Protein AF-A0A7V2P4M4-F1 (afdb_monomer)

Secondary structure (DSSP, 8-state):
-----HHHHHHHTTT-HHHHHHHHHHHHHHHHHHHHHHHHHHHTTS-SSS-HHHHHHHHHHHHHHHHHHHHHHHHHHHTT---

Solvent-accessible surface area (backbone atoms only — not comparable to full-atom values): 4362 Å² total; per-residue (Å²): 130,84,81,74,55,72,68,57,50,47,68,76,38,71,70,26,22,69,44,28,50,52,49,23,54,53,28,48,54,52,20,53,51,26,42,53,51,16,54,51,21,55,76,63,78,40,67,81,84,51,53,34,68,57,29,44,50,52,18,53,53,28,48,53,51,23,53,50,28,45,54,53,18,51,53,24,50,74,68,66,40,74,122

Foldseek 3Di:
DPQDPPVVLCVLQVPFLVVLVVLLVVLVVLLVVLLVLLVVCVVVVHQPPHHSVVSNVSSVVSVVSSVVSNVSSVVRVVSVVDD

Sequence (83 aa):
MAEIPKDLKRMLFMGGARYYARMMMVMGLLTWTCLIVGIVSDATNRTLGLEPTSWFILAGISVLGAIWSWITSYFAAKEGYEK

Structure (mmCIF, N/CA/C/O backbone):
data_AF-A0A7V2P4M4-F1
#
_entry.id   AF-A0A7V2P4M4-F1
#
loop_
_atom_site.group_PDB
_atom_site.id
_atom_site.type_symbol
_atom_site.label_atom_id
_atom_site.label_alt_id
_atom_site.label_comp_id
_atom_site.label_asym_id
_atom_site.label_entity_id
_atom_site.label_seq_id
_atom_site.pdbx_PDB_ins_code
_atom_site.Cartn_x
_atom_site.Cartn_y
_atom_site.Cartn_z
_atom_site.occupancy
_atom_site.B_iso_or_equiv
_atom_site.auth_seq_id
_atom_site.auth_comp_id
_atom_site.auth_asym_id
_atom_site.auth_atom_id
_atom_site.pdbx_PDB_model_num
ATOM 1 N N . MET A 1 1 ? -5.960 10.789 25.803 1.00 47.28 1 MET A N 1
ATOM 2 C CA . MET A 1 1 ? -6.269 11.109 24.392 1.00 47.28 1 MET A CA 1
ATOM 3 C C . MET A 1 1 ? -7.763 11.328 24.335 1.00 47.28 1 MET A C 1
ATOM 5 O O . MET A 1 1 ? -8.475 10.446 24.793 1.00 47.28 1 MET A O 1
ATOM 9 N N . ALA A 1 2 ? -8.215 12.515 23.929 1.00 57.00 2 ALA A N 1
ATOM 10 C CA . ALA A 1 2 ? -9.643 12.816 23.853 1.00 57.00 2 ALA A CA 1
ATOM 11 C C . ALA A 1 2 ? -10.326 11.784 22.943 1.00 57.00 2 ALA A C 1
ATOM 13 O O . ALA A 1 2 ? -9.839 11.536 21.840 1.00 57.00 2 ALA A O 1
ATOM 14 N N . GLU A 1 3 ? -11.389 11.138 23.423 1.00 59.12 3 GLU A N 1
ATOM 15 C CA . GLU A 1 3 ? -12.165 10.204 22.609 1.00 59.12 3 GLU A CA 1
ATOM 16 C C . GLU A 1 3 ? -12.720 10.956 21.397 1.00 59.12 3 GLU A C 1
ATOM 18 O O . GLU A 1 3 ? -13.517 11.884 21.539 1.00 59.12 3 GLU A O 1
ATOM 23 N N . ILE A 1 4 ? -12.268 10.588 20.196 1.00 65.56 4 ILE A N 1
ATOM 24 C CA . ILE A 1 4 ? -12.760 11.201 18.964 1.00 65.56 4 ILE A CA 1
ATOM 25 C C . ILE A 1 4 ? -14.264 10.893 18.843 1.00 65.56 4 ILE A C 1
ATOM 27 O O . ILE A 1 4 ? -14.653 9.723 18.956 1.00 65.56 4 ILE A O 1
ATOM 31 N N . PRO A 1 5 ? -15.127 11.905 18.622 1.00 72.44 5 PRO A N 1
ATOM 32 C CA . PRO A 1 5 ? -16.567 11.698 18.525 1.00 72.44 5 PRO A CA 1
ATOM 33 C C . PRO A 1 5 ? -16.910 10.694 17.415 1.00 72.44 5 PRO A C 1
ATOM 35 O O . PRO A 1 5 ? -16.286 10.670 16.352 1.00 72.44 5 PRO A O 1
ATOM 38 N N . LYS A 1 6 ? -17.910 9.838 17.670 1.00 66.62 6 LYS A N 1
ATOM 39 C CA . LYS A 1 6 ? -18.244 8.663 16.836 1.00 66.62 6 LYS A CA 1
ATOM 40 C C . LYS A 1 6 ? -18.530 9.008 15.368 1.00 66.62 6 LYS A C 1
ATOM 42 O O . LYS A 1 6 ? -18.216 8.197 14.495 1.00 66.62 6 LYS A O 1
ATOM 47 N N . ASP A 1 7 ? -19.073 10.194 15.099 1.00 66.50 7 ASP A N 1
ATOM 48 C CA . ASP A 1 7 ? -19.336 10.691 13.743 1.00 66.50 7 ASP A CA 1
ATOM 49 C C . ASP A 1 7 ? -18.052 11.085 13.004 1.00 66.50 7 ASP A C 1
ATOM 51 O O .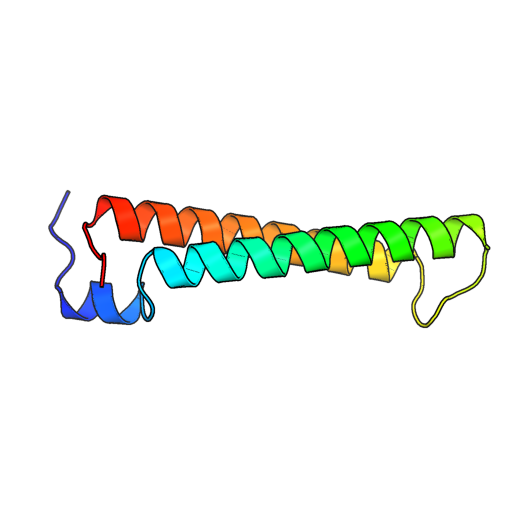 ASP A 1 7 ? -17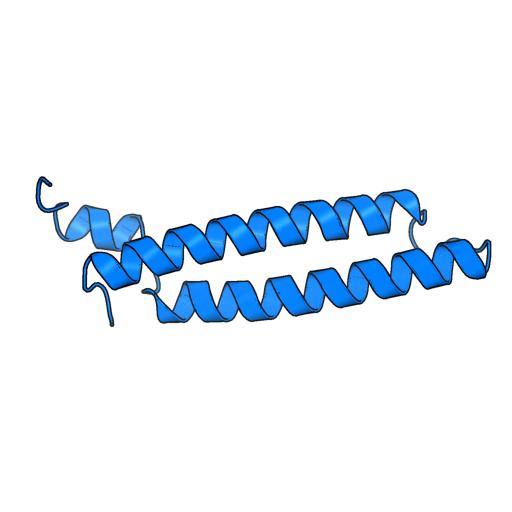.897 10.759 11.825 1.00 66.50 7 ASP A O 1
ATOM 55 N N . LEU A 1 8 ? -17.078 11.680 13.707 1.00 67.56 8 LEU A N 1
ATOM 56 C CA . LEU A 1 8 ? -15.762 11.970 13.134 1.00 67.56 8 LEU A CA 1
ATOM 57 C C . LEU A 1 8 ? -15.003 10.683 12.822 1.00 67.56 8 LEU A C 1
ATOM 59 O O . LEU A 1 8 ? -14.405 10.585 11.755 1.00 67.56 8 LEU A O 1
ATOM 63 N N . LYS A 1 9 ? -15.079 9.669 13.697 1.00 63.81 9 LYS A N 1
ATOM 64 C CA . LYS A 1 9 ? -14.492 8.348 13.417 1.00 63.81 9 LYS A CA 1
ATOM 65 C C . LYS A 1 9 ? -15.093 7.716 12.160 1.00 63.81 9 LYS A C 1
ATOM 67 O O . LYS A 1 9 ? -14.378 7.095 11.381 1.00 63.81 9 LYS A O 1
ATOM 72 N N . ARG A 1 10 ? -16.394 7.908 11.917 1.00 62.91 10 ARG A N 1
ATOM 73 C CA . ARG A 1 10 ? -17.073 7.395 10.718 1.00 62.91 10 ARG A CA 1
ATOM 74 C C . ARG A 1 10 ? -16.670 8.141 9.444 1.00 62.91 10 ARG A C 1
ATOM 76 O O . ARG A 1 10 ? -16.596 7.511 8.395 1.00 62.91 10 ARG A O 1
ATOM 83 N N . MET A 1 11 ? -16.407 9.447 9.527 1.00 64.94 11 MET A N 1
ATOM 84 C CA .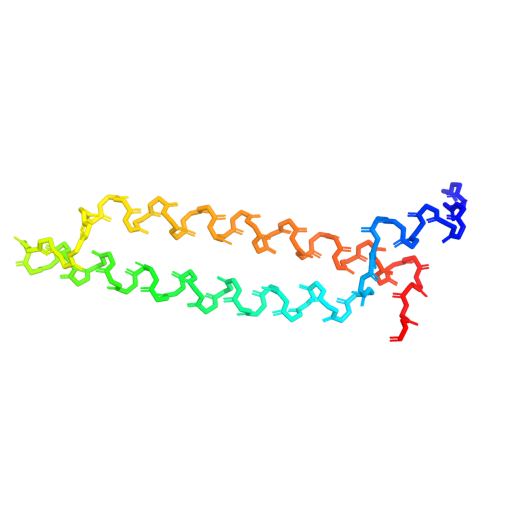 MET A 1 11 ? -15.865 10.228 8.407 1.00 64.94 11 MET A CA 1
ATOM 85 C C . MET A 1 11 ? -14.397 9.899 8.125 1.00 64.94 11 MET A C 1
ATOM 87 O O . MET A 1 11 ? -14.037 9.709 6.968 1.00 64.94 11 MET A O 1
ATOM 91 N N . LEU A 1 12 ? -13.558 9.806 9.162 1.00 66.94 12 LEU A N 1
ATOM 92 C CA . LEU A 1 12 ? -12.128 9.522 9.010 1.00 66.94 12 LEU A CA 1
ATOM 93 C C . LEU A 1 12 ? -11.849 8.082 8.583 1.00 66.94 12 LEU A C 1
ATOM 95 O O . LEU A 1 12 ? -10.937 7.849 7.795 1.00 66.94 12 LEU A O 1
ATOM 99 N N . PHE A 1 13 ? -12.625 7.125 9.091 1.00 66.50 13 PHE A N 1
ATOM 100 C CA . PHE A 1 13 ? -12.386 5.698 8.892 1.00 66.50 13 PHE A CA 1
ATOM 101 C C . PHE A 1 13 ? -13.518 5.020 8.116 1.00 66.50 13 PHE A C 1
ATOM 103 O O . PHE A 1 13 ? -13.803 3.861 8.386 1.00 66.50 13 PHE A O 1
ATOM 110 N N . MET A 1 14 ? -14.161 5.721 7.171 1.00 62.59 14 MET A N 1
ATOM 111 C CA . MET A 1 14 ? -15.329 5.328 6.346 1.00 62.59 14 MET A CA 1
ATOM 112 C C . MET A 1 14 ? -15.642 3.819 6.205 1.00 62.59 14 MET A C 1
ATOM 114 O O . MET A 1 14 ? -16.804 3.431 6.352 1.00 62.59 14 MET A O 1
ATOM 118 N N . GLY A 1 15 ? -14.649 2.966 5.917 1.00 63.53 15 GLY A N 1
ATOM 119 C CA . GLY A 1 15 ? -14.808 1.513 5.728 1.00 63.53 15 GLY A CA 1
ATOM 120 C C . GLY A 1 15 ? -14.295 0.600 6.860 1.00 63.53 15 GLY A C 1
ATOM 121 O O . GLY A 1 15 ? -14.371 -0.620 6.731 1.00 63.53 15 GLY A O 1
ATOM 122 N N . GLY A 1 16 ? -13.766 1.155 7.952 1.00 67.75 16 GLY A N 1
ATOM 123 C CA . GLY A 1 16 ? -13.122 0.434 9.056 1.00 67.75 16 GLY A CA 1
ATOM 124 C C . GLY A 1 16 ? -11.702 -0.048 8.732 1.00 67.75 16 GLY A C 1
ATOM 125 O O . GLY A 1 16 ? -11.252 -0.002 7.584 1.00 67.75 16 GLY A O 1
ATOM 126 N N . ALA A 1 17 ? -10.986 -0.546 9.745 1.00 69.06 17 ALA A N 1
ATOM 127 C CA . ALA A 1 17 ? -9.588 -0.984 9.612 1.00 69.06 17 ALA A CA 1
ATOM 128 C C . ALA A 1 17 ? -9.379 -2.029 8.493 1.00 69.06 17 ALA A C 1
ATOM 130 O O . ALA A 1 17 ? -8.398 -1.974 7.750 1.00 69.06 17 ALA A O 1
ATOM 131 N N . ARG A 1 18 ? -10.347 -2.937 8.305 1.00 70.12 18 ARG A N 1
ATOM 132 C CA . ARG A 1 18 ? -10.313 -3.982 7.268 1.00 70.12 18 ARG A CA 1
ATOM 133 C C . ARG A 1 18 ? -10.346 -3.432 5.840 1.00 70.12 18 ARG A C 1
ATOM 135 O O . ARG A 1 18 ? -9.723 -4.021 4.960 1.00 70.12 18 ARG A O 1
ATOM 142 N N . TYR A 1 19 ? -11.050 -2.326 5.590 1.00 74.19 19 TYR A N 1
ATOM 143 C CA . TYR A 1 19 ? -11.105 -1.716 4.259 1.00 74.19 19 TYR A CA 1
ATOM 144 C C . TYR A 1 19 ? -9.747 -1.126 3.865 1.00 74.19 19 TYR A C 1
ATOM 146 O O . TYR A 1 19 ? -9.225 -1.433 2.794 1.00 74.19 19 TYR A O 1
ATOM 154 N N . TYR A 1 20 ? -9.129 -0.366 4.771 1.00 74.12 20 TYR A N 1
ATOM 155 C CA . TYR A 1 20 ? -7.799 0.204 4.553 1.00 74.12 20 TYR A CA 1
ATOM 156 C C . TYR A 1 20 ? -6.706 -0.870 4.457 1.00 74.12 20 TYR A C 1
ATOM 158 O O . TYR A 1 20 ? -5.788 -0.735 3.647 1.00 74.12 20 TYR A O 1
ATOM 166 N N . ALA A 1 21 ? -6.831 -1.974 5.203 1.00 72.56 21 ALA A N 1
ATOM 167 C CA . ALA A 1 21 ? -5.943 -3.129 5.064 1.00 72.56 21 ALA A CA 1
ATOM 168 C C . ALA A 1 21 ? -6.061 -3.797 3.678 1.00 72.56 21 ALA A C 1
ATOM 170 O O . ALA A 1 21 ? -5.051 -4.126 3.057 1.00 72.56 21 ALA A O 1
ATOM 171 N N . ARG A 1 22 ? -7.281 -3.944 3.140 1.00 78.62 22 ARG A N 1
ATOM 172 C CA . ARG A 1 22 ? -7.487 -4.441 1.766 1.00 78.62 22 ARG A CA 1
ATOM 173 C C . ARG A 1 22 ? -6.933 -3.474 0.720 1.00 78.62 22 ARG A C 1
ATOM 175 O O . ARG A 1 22 ? -6.268 -3.920 -0.210 1.00 78.62 22 ARG A O 1
ATOM 182 N N . MET A 1 23 ? -7.148 -2.167 0.887 1.00 76.62 23 MET A N 1
ATOM 183 C CA . MET A 1 23 ? -6.558 -1.150 0.006 1.00 76.62 23 MET A CA 1
ATOM 184 C C . MET A 1 23 ? -5.028 -1.194 0.019 1.00 76.62 23 MET A C 1
ATOM 186 O O . MET A 1 23 ? -4.419 -1.098 -1.043 1.00 76.62 23 MET A O 1
ATOM 190 N N . MET A 1 24 ? -4.408 -1.416 1.181 1.00 77.94 24 MET A N 1
ATOM 191 C CA . MET A 1 24 ? -2.957 -1.592 1.286 1.00 77.94 24 MET A CA 1
ATOM 192 C C . MET A 1 24 ? -2.477 -2.804 0.476 1.00 77.94 24 MET A C 1
ATOM 194 O O . MET A 1 24 ? -1.478 -2.709 -0.231 1.00 77.94 24 MET A O 1
ATOM 198 N N . MET A 1 25 ? -3.203 -3.925 0.526 1.00 78.38 25 MET A N 1
ATOM 199 C CA . MET A 1 25 ? -2.863 -5.131 -0.236 1.00 78.38 25 MET A CA 1
ATOM 200 C C . MET A 1 25 ? -2.948 -4.896 -1.753 1.00 78.38 25 MET A C 1
ATOM 202 O O . MET A 1 25 ? -2.042 -5.282 -2.493 1.00 78.38 25 MET A O 1
ATOM 206 N N . VAL A 1 26 ? -3.999 -4.206 -2.212 1.00 82.62 26 VAL A N 1
ATOM 207 C CA . VAL A 1 26 ? -4.175 -3.844 -3.629 1.00 82.62 26 VAL A CA 1
ATOM 208 C C . VAL A 1 26 ? -3.091 -2.865 -4.084 1.00 82.62 26 VAL A C 1
ATOM 210 O O . VAL A 1 26 ? -2.474 -3.087 -5.123 1.00 82.62 26 VAL A O 1
ATOM 213 N N . MET A 1 27 ? -2.802 -1.822 -3.300 1.00 81.62 27 MET A N 1
ATOM 214 C CA . MET A 1 27 ? -1.734 -0.865 -3.615 1.00 81.62 27 MET A CA 1
ATOM 215 C C . MET A 1 27 ? -0.345 -1.512 -3.594 1.00 81.62 27 MET A C 1
ATOM 217 O O . MET A 1 27 ? 0.502 -1.165 -4.416 1.00 81.62 27 MET A O 1
ATOM 221 N N . GLY A 1 28 ? -0.114 -2.488 -2.714 1.00 79.25 28 GLY A N 1
ATOM 222 C CA . GLY A 1 28 ? 1.115 -3.280 -2.694 1.00 79.25 28 GLY A CA 1
ATOM 223 C C . GLY A 1 28 ? 1.306 -4.087 -3.980 1.00 79.25 28 GLY A C 1
ATOM 224 O O . GLY A 1 28 ? 2.370 -4.021 -4.592 1.00 79.25 28 GLY A O 1
ATOM 225 N N . LEU A 1 29 ? 0.265 -4.787 -4.443 1.00 81.94 29 LEU A N 1
ATOM 226 C CA . LEU A 1 29 ? 0.284 -5.489 -5.735 1.00 81.94 29 LEU A CA 1
ATOM 227 C C . LEU A 1 29 ? 0.499 -4.529 -6.914 1.00 81.94 29 LEU A C 1
ATOM 229 O O . LEU A 1 29 ? 1.284 -4.819 -7.820 1.00 81.94 29 LEU A O 1
ATOM 233 N N . LEU A 1 30 ? -0.150 -3.363 -6.891 1.00 81.75 30 LEU A N 1
ATOM 234 C CA . LEU A 1 30 ? 0.006 -2.341 -7.929 1.00 81.75 30 LEU A CA 1
ATOM 235 C C . LEU A 1 30 ? 1.437 -1.781 -7.974 1.00 81.75 30 LEU A C 1
ATOM 237 O O . LEU A 1 30 ? 2.001 -1.556 -9.042 1.00 81.75 30 LEU A O 1
ATOM 241 N N . THR A 1 31 ? 2.049 -1.612 -6.804 1.00 82.69 31 THR A N 1
ATOM 242 C CA . THR A 1 31 ? 3.443 -1.181 -6.677 1.00 82.69 31 THR A CA 1
ATOM 243 C C . THR A 1 31 ? 4.391 -2.213 -7.276 1.00 82.69 31 THR A C 1
ATOM 245 O O . THR A 1 31 ? 5.256 -1.861 -8.076 1.00 82.69 31 THR A O 1
ATOM 248 N N . TRP A 1 32 ? 4.222 -3.490 -6.917 1.00 79.81 32 TRP A N 1
ATOM 249 C CA . TRP A 1 32 ? 5.052 -4.578 -7.438 1.00 79.81 32 TRP A CA 1
ATOM 250 C C . TRP A 1 32 ? 4.948 -4.698 -8.956 1.00 79.81 32 TRP A C 1
ATOM 252 O O . TRP A 1 32 ? 5.964 -4.827 -9.634 1.00 79.81 32 TRP A O 1
ATOM 262 N N . THR A 1 33 ? 3.735 -4.601 -9.500 1.00 82.88 33 THR A N 1
ATOM 263 C CA . THR A 1 33 ? 3.523 -4.636 -10.953 1.00 82.88 33 THR A CA 1
ATOM 264 C C . THR A 1 33 ? 4.148 -3.427 -11.652 1.00 82.88 33 THR A C 1
ATOM 266 O O . THR A 1 33 ? 4.845 -3.622 -12.645 1.00 82.88 33 THR A O 1
ATOM 269 N N . CYS A 1 34 ? 4.016 -2.208 -11.114 1.00 81.25 34 CYS A N 1
ATOM 270 C CA . CYS A 1 34 ? 4.692 -1.027 -11.671 1.00 81.25 34 CYS A CA 1
ATOM 271 C C . CYS A 1 34 ? 6.224 -1.141 -11.620 1.00 81.25 34 CYS A C 1
ATOM 273 O O . CYS A 1 34 ? 6.886 -0.769 -12.585 1.00 81.25 34 CYS A O 1
ATOM 275 N N . LEU A 1 35 ? 6.794 -1.690 -10.540 1.00 79.69 35 LEU A N 1
ATOM 276 C CA . LEU A 1 35 ? 8.238 -1.937 -10.433 1.00 79.69 35 LEU A CA 1
ATOM 277 C C . LEU A 1 35 ? 8.727 -2.950 -11.470 1.00 79.69 35 LEU A C 1
ATOM 279 O O . LEU A 1 35 ? 9.721 -2.697 -12.144 1.00 79.69 35 LEU A O 1
ATOM 283 N N . ILE A 1 36 ? 8.021 -4.073 -11.629 1.00 83.56 36 ILE A N 1
ATOM 284 C CA . ILE A 1 36 ? 8.374 -5.101 -12.618 1.00 83.56 36 ILE A CA 1
ATOM 285 C C . ILE A 1 36 ? 8.316 -4.516 -14.032 1.00 83.56 36 ILE A C 1
ATOM 287 O O . ILE A 1 36 ? 9.256 -4.694 -14.802 1.00 83.56 36 ILE A O 1
ATOM 291 N N . VAL A 1 37 ? 7.253 -3.777 -14.367 1.00 81.19 37 VAL A N 1
ATOM 292 C CA . VAL A 1 37 ? 7.125 -3.139 -15.686 1.00 81.19 37 VAL A CA 1
ATOM 293 C C . VAL A 1 37 ? 8.216 -2.088 -15.897 1.00 81.19 37 VAL A C 1
ATOM 295 O O . VAL A 1 37 ? 8.790 -2.040 -16.981 1.00 81.19 37 VAL A O 1
ATOM 298 N N . GLY A 1 38 ? 8.563 -1.302 -14.874 1.00 76.88 38 GLY A N 1
ATOM 299 C CA . GLY A 1 38 ? 9.674 -0.350 -14.929 1.00 76.88 38 GLY A CA 1
ATOM 300 C C . GLY A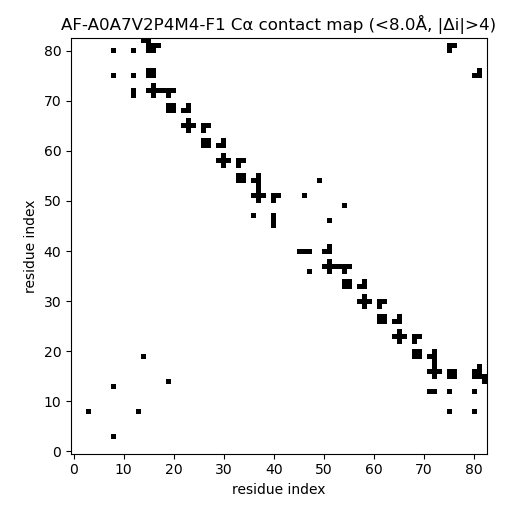 1 38 ? 11.017 -1.025 -15.227 1.00 76.88 38 GLY A C 1
ATOM 301 O O . GLY A 1 38 ? 11.704 -0.613 -16.159 1.00 76.88 38 GLY A O 1
ATOM 302 N N . ILE A 1 39 ? 11.351 -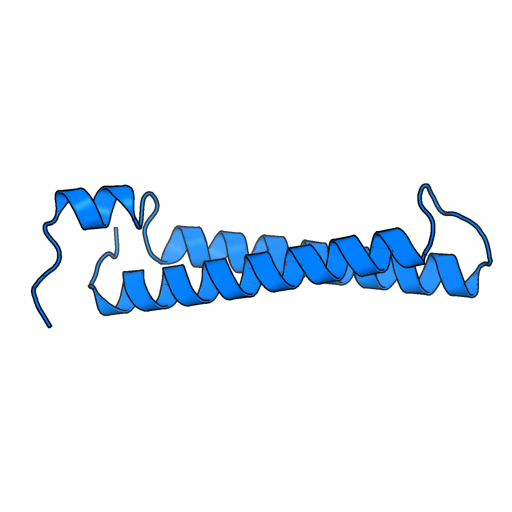2.102 -14.506 1.00 79.62 39 ILE A N 1
ATOM 303 C CA . ILE A 1 39 ? 12.593 -2.875 -14.703 1.00 79.62 39 ILE A CA 1
ATOM 304 C C . ILE A 1 39 ? 12.635 -3.510 -16.099 1.00 79.62 39 ILE A C 1
ATOM 306 O O . ILE A 1 39 ? 13.662 -3.459 -16.770 1.00 79.62 39 ILE A O 1
ATOM 310 N N . VAL A 1 40 ? 11.529 -4.099 -16.560 1.00 80.00 40 VAL A N 1
ATOM 311 C CA . VAL A 1 40 ? 11.462 -4.717 -17.894 1.00 80.00 40 VAL A CA 1
ATOM 312 C C . VAL A 1 40 ? 11.556 -3.656 -18.996 1.00 80.00 40 VAL A C 1
ATOM 314 O O . VAL A 1 40 ? 12.242 -3.879 -19.992 1.00 80.00 40 VAL A O 1
ATOM 317 N N . SER A 1 41 ? 10.913 -2.499 -18.823 1.00 74.38 41 SER A N 1
ATOM 318 C CA . SER A 1 41 ? 10.981 -1.370 -19.764 1.00 74.38 41 SER A CA 1
ATOM 319 C C . SER A 1 41 ? 12.417 -0.846 -19.904 1.00 74.38 41 SER A C 1
ATOM 321 O O . SER A 1 41 ? 12.898 -0.666 -21.025 1.00 74.38 41 SER A O 1
ATOM 323 N N . ASP A 1 42 ? 13.127 -0.705 -18.779 1.00 76.88 42 ASP A N 1
ATOM 324 C CA . ASP A 1 42 ? 14.540 -0.312 -18.740 1.00 76.88 42 ASP A CA 1
ATOM 325 C C . ASP A 1 42 ? 15.444 -1.366 -19.408 1.00 76.88 42 ASP A C 1
ATOM 327 O O . ASP A 1 42 ? 16.194 -1.061 -20.336 1.00 76.88 42 ASP A O 1
ATOM 331 N N . ALA A 1 43 ? 15.284 -2.643 -19.044 1.00 75.62 43 ALA A N 1
ATOM 332 C CA . ALA A 1 43 ? 16.071 -3.744 -19.603 1.00 75.62 43 ALA A CA 1
ATOM 333 C C . ALA A 1 43 ? 15.857 -3.948 -21.114 1.00 75.62 43 ALA A C 1
ATOM 335 O O . ALA A 1 43 ? 16.772 -4.369 -21.824 1.00 75.62 43 ALA A O 1
ATOM 336 N N . THR A 1 44 ? 14.658 -3.655 -21.622 1.00 76.12 44 THR A N 1
ATOM 337 C CA . THR A 1 44 ? 14.320 -3.840 -23.043 1.00 76.12 44 THR A CA 1
ATOM 338 C C . THR A 1 44 ? 14.636 -2.591 -23.877 1.00 76.12 44 THR A C 1
ATOM 340 O O . THR A 1 44 ? 14.461 -2.628 -25.097 1.00 76.12 44 THR A O 1
ATOM 343 N N . ASN A 1 45 ? 15.083 -1.484 -23.256 1.00 66.62 45 ASN A N 1
ATOM 344 C CA . ASN A 1 45 ? 15.260 -0.173 -23.907 1.00 66.62 45 ASN A CA 1
ATOM 345 C C . ASN A 1 45 ? 14.042 0.230 -24.768 1.00 66.62 45 ASN A C 1
ATOM 347 O O . ASN A 1 45 ? 14.153 0.885 -25.807 1.00 66.62 45 ASN A O 1
ATOM 351 N N . ARG A 1 46 ? 12.852 -0.228 -24.367 1.00 62.88 46 ARG A N 1
ATOM 352 C CA . ARG A 1 46 ? 11.601 -0.058 -25.103 1.00 62.88 46 ARG A CA 1
ATOM 353 C C . ARG A 1 46 ? 10.550 0.445 -24.145 1.00 62.88 46 ARG A C 1
ATOM 355 O O . ARG A 1 46 ? 10.264 -0.191 -23.138 1.00 62.88 46 ARG A O 1
ATOM 362 N N . THR A 1 47 ? 9.921 1.549 -24.520 1.00 64.25 47 THR A N 1
ATOM 363 C CA . THR A 1 47 ? 8.799 2.126 -23.792 1.00 64.25 47 THR A CA 1
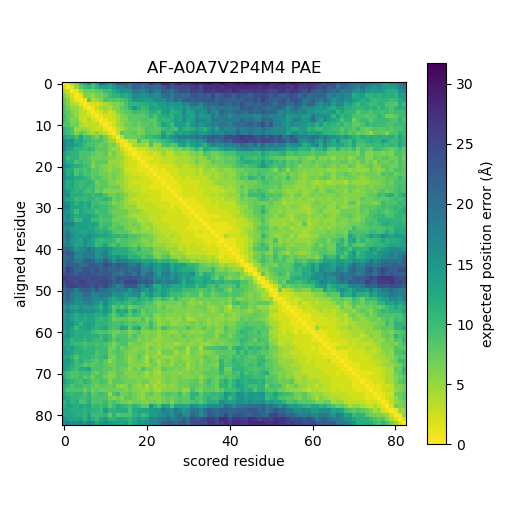ATOM 364 C C . THR A 1 47 ? 7.579 1.215 -23.936 1.00 64.25 47 THR A C 1
ATOM 366 O O . THR A 1 47 ? 6.857 1.246 -24.931 1.00 64.25 47 THR A O 1
ATOM 369 N N . LEU A 1 48 ? 7.332 0.374 -22.930 1.00 60.00 48 LEU A N 1
ATOM 370 C CA . LEU A 1 48 ? 6.173 -0.534 -22.861 1.00 60.00 48 LEU A CA 1
ATOM 371 C C . LEU A 1 48 ? 4.857 0.212 -22.532 1.00 60.00 48 LEU A C 1
ATOM 373 O O . LEU A 1 48 ? 4.058 -0.223 -21.710 1.00 60.00 48 LEU A O 1
ATOM 377 N N . GLY A 1 49 ? 4.629 1.362 -23.174 1.00 63.12 49 GLY A N 1
ATOM 378 C CA . GLY A 1 49 ? 3.473 2.248 -22.988 1.00 63.12 49 GLY A CA 1
ATOM 379 C C . GLY A 1 49 ? 3.791 3.555 -22.249 1.00 63.12 49 GLY A C 1
ATOM 380 O O . GLY A 1 49 ? 3.242 4.593 -22.599 1.00 63.12 49 GLY A O 1
ATOM 381 N N . LEU A 1 50 ? 4.722 3.536 -21.292 1.00 60.56 50 LEU A N 1
ATOM 382 C CA . LEU A 1 50 ? 5.266 4.721 -20.610 1.00 60.56 50 LEU A CA 1
ATOM 383 C C . LEU A 1 50 ? 6.787 4.593 -20.457 1.00 60.56 50 LEU A C 1
ATOM 385 O O . LEU A 1 50 ? 7.321 3.478 -20.467 1.00 60.56 50 LEU A O 1
ATOM 389 N N . GLU A 1 51 ? 7.474 5.728 -20.298 1.00 71.38 51 GLU A N 1
ATOM 390 C CA . GLU A 1 51 ? 8.900 5.739 -19.964 1.00 71.38 51 GLU A CA 1
ATOM 391 C C . GLU A 1 51 ? 9.164 4.972 -18.654 1.00 71.38 51 GLU A C 1
ATOM 393 O O . GLU A 1 51 ? 8.358 5.058 -17.719 1.00 71.38 51 GLU A O 1
ATOM 398 N N . PRO A 1 52 ? 10.289 4.234 -18.554 1.00 71.00 52 PRO A N 1
ATOM 399 C CA . PRO A 1 52 ? 10.665 3.495 -17.343 1.00 71.00 52 PRO A CA 1
ATOM 400 C C . PRO A 1 52 ? 10.619 4.365 -16.078 1.00 71.00 52 PRO A C 1
ATOM 402 O O . PRO A 1 52 ? 10.142 3.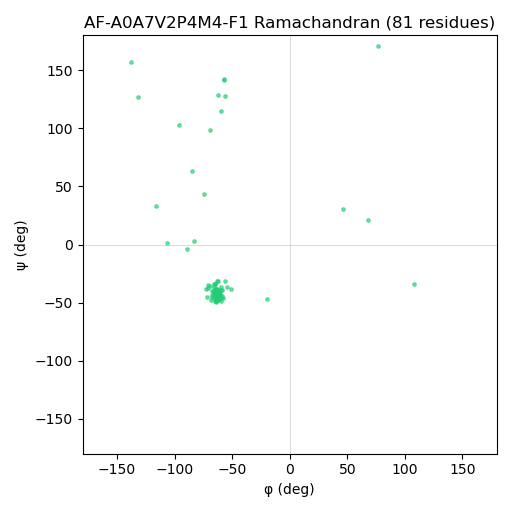937 -15.026 1.00 71.00 52 PRO A O 1
ATOM 405 N N . THR A 1 53 ? 11.030 5.628 -16.204 1.00 72.81 53 THR A N 1
ATOM 406 C CA . THR A 1 53 ? 11.017 6.629 -15.132 1.00 72.81 53 THR A CA 1
ATOM 407 C C . THR A 1 53 ? 9.602 6.911 -14.624 1.00 72.81 53 THR A C 1
ATOM 409 O O . THR A 1 53 ? 9.384 7.023 -13.419 1.00 72.81 53 THR A O 1
ATOM 412 N N . SER A 1 54 ? 8.612 6.978 -15.516 1.00 75.69 54 SER A N 1
ATOM 413 C CA . SER A 1 54 ? 7.213 7.213 -15.146 1.00 75.69 54 SER A CA 1
ATOM 414 C C . SER A 1 54 ? 6.602 6.018 -14.411 1.00 75.69 54 SER A C 1
ATOM 416 O O . SER A 1 54 ? 5.845 6.213 -13.459 1.00 75.69 54 SER A O 1
ATOM 418 N N . TRP A 1 55 ? 6.970 4.787 -14.786 1.00 74.06 55 TRP A N 1
ATOM 419 C CA . TRP A 1 55 ? 6.579 3.573 -14.053 1.00 74.06 55 TRP A CA 1
ATOM 420 C C . TRP A 1 55 ? 7.157 3.545 -12.637 1.00 74.06 55 TRP A C 1
ATOM 422 O O . TRP A 1 55 ? 6.451 3.201 -11.687 1.00 74.06 55 TRP A O 1
ATOM 432 N N . PHE A 1 56 ? 8.407 3.981 -12.477 1.00 73.50 56 PHE A N 1
ATOM 433 C CA . PHE A 1 56 ? 9.034 4.131 -11.164 1.00 73.50 56 PHE A CA 1
ATOM 434 C C . PHE A 1 56 ? 8.336 5.182 -10.294 1.00 73.50 56 PHE A C 1
ATOM 436 O O . PHE A 1 56 ? 8.105 4.944 -9.107 1.00 73.50 56 PHE A O 1
ATOM 443 N N . ILE A 1 57 ? 7.947 6.322 -10.871 1.00 78.25 57 ILE A N 1
ATOM 444 C CA . ILE A 1 57 ? 7.202 7.366 -10.151 1.00 78.25 57 ILE A CA 1
ATOM 445 C C . ILE A 1 57 ? 5.827 6.843 -9.708 1.00 78.25 57 ILE A C 1
ATOM 447 O O . ILE A 1 57 ? 5.436 7.052 -8.559 1.00 78.25 57 ILE A O 1
ATOM 451 N N . LEU A 1 58 ? 5.114 6.112 -10.572 1.00 77.19 58 LEU A N 1
ATOM 452 C CA . LEU A 1 58 ? 3.827 5.492 -10.230 1.00 77.19 58 LEU A CA 1
ATOM 453 C C . LEU A 1 58 ? 3.963 4.438 -9.126 1.00 77.19 58 LEU A C 1
ATOM 455 O O . LEU A 1 58 ? 3.121 4.391 -8.223 1.00 77.19 58 LEU A O 1
ATOM 459 N N . ALA A 1 59 ? 5.036 3.642 -9.148 1.00 77.25 59 ALA A N 1
ATOM 460 C CA . ALA A 1 59 ? 5.357 2.731 -8.054 1.00 77.25 59 ALA A CA 1
ATOM 461 C C . ALA A 1 59 ? 5.593 3.506 -6.746 1.00 77.25 59 ALA A C 1
ATOM 463 O O . ALA A 1 59 ? 5.000 3.172 -5.723 1.00 77.25 59 ALA A O 1
ATOM 464 N N . GLY A 1 60 ? 6.374 4.591 -6.780 1.00 77.25 60 GLY A N 1
A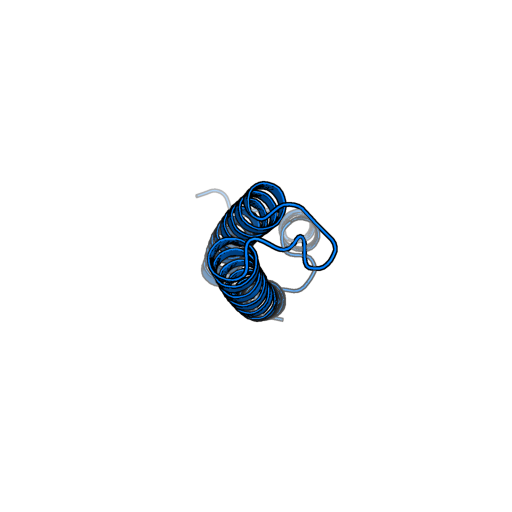TOM 465 C CA . GLY A 1 60 ? 6.632 5.440 -5.613 1.00 77.25 60 GLY A CA 1
ATOM 466 C C . GLY A 1 60 ? 5.366 6.061 -5.012 1.00 77.25 60 GLY A C 1
ATOM 467 O O . GLY A 1 60 ? 5.148 5.978 -3.803 1.00 77.25 60 GLY A O 1
ATOM 468 N N . ILE A 1 61 ? 4.485 6.623 -5.844 1.00 82.00 61 ILE A N 1
ATOM 469 C CA . ILE A 1 61 ? 3.197 7.182 -5.395 1.00 82.00 61 ILE A CA 1
ATOM 470 C C . ILE A 1 61 ? 2.304 6.085 -4.793 1.00 82.00 61 ILE A C 1
ATOM 472 O O . ILE A 1 61 ? 1.650 6.308 -3.772 1.00 82.00 61 ILE A O 1
ATOM 476 N N . SER A 1 62 ? 2.312 4.886 -5.379 1.00 77.06 62 SER A N 1
ATOM 477 C CA . SER A 1 62 ? 1.542 3.742 -4.876 1.00 77.06 62 SER A CA 1
ATOM 478 C C . SER A 1 62 ? 2.044 3.260 -3.509 1.00 77.06 62 SER A C 1
ATOM 480 O O . SER A 1 62 ? 1.229 2.939 -2.643 1.00 77.06 62 SER A O 1
ATOM 482 N N . VAL A 1 63 ? 3.360 3.298 -3.263 1.00 77.75 63 VAL A N 1
ATOM 483 C CA . VAL A 1 63 ? 3.948 3.028 -1.936 1.00 77.75 63 VAL A CA 1
ATOM 484 C C . VAL A 1 63 ? 3.503 4.066 -0.914 1.00 77.75 63 VAL A C 1
ATOM 486 O O . VAL A 1 63 ? 3.095 3.701 0.188 1.00 77.75 63 VAL A O 1
ATOM 489 N N . LEU A 1 64 ? 3.546 5.355 -1.263 1.00 81.94 64 LEU A N 1
ATOM 490 C CA . LEU A 1 64 ? 3.109 6.425 -0.361 1.00 81.94 64 LEU A CA 1
ATOM 491 C C . LEU A 1 64 ? 1.626 6.281 0.003 1.00 81.94 64 LEU A C 1
ATOM 493 O O . LEU A 1 64 ? 1.265 6.400 1.176 1.00 81.94 64 LEU A O 1
ATOM 497 N N . GLY A 1 65 ? 0.781 5.942 -0.974 1.00 77.94 65 GLY A N 1
ATOM 498 C CA . GLY A 1 65 ? -0.624 5.611 -0.740 1.00 77.94 65 GLY A CA 1
ATOM 499 C C . GLY A 1 65 ? -0.805 4.391 0.169 1.00 77.94 65 GLY A C 1
ATOM 500 O O . GLY A 1 65 ? -1.639 4.420 1.077 1.00 77.94 65 GLY A O 1
ATOM 501 N N . ALA A 1 66 ? 0.010 3.346 -0.005 1.00 74.69 66 ALA A N 1
ATOM 502 C CA . ALA A 1 66 ? -0.033 2.150 0.835 1.00 74.69 66 ALA A CA 1
ATOM 503 C C . ALA A 1 66 ? 0.376 2.446 2.288 1.00 74.69 66 ALA A C 1
ATOM 505 O O . ALA A 1 66 ? -0.291 1.977 3.212 1.00 74.69 66 ALA A O 1
ATOM 506 N N . ILE A 1 67 ? 1.418 3.257 2.503 1.00 80.00 67 ILE A N 1
ATOM 507 C CA . ILE A 1 67 ? 1.855 3.697 3.838 1.00 80.00 67 ILE A CA 1
ATOM 508 C C . ILE A 1 67 ? 0.767 4.544 4.500 1.00 80.00 67 ILE A C 1
ATOM 510 O O . ILE A 1 67 ? 0.441 4.325 5.668 1.00 80.00 67 ILE A O 1
ATOM 514 N N . TRP A 1 68 ? 0.161 5.474 3.758 1.00 77.00 68 TRP A N 1
ATOM 515 C CA . TRP A 1 68 ? -0.939 6.284 4.277 1.00 77.00 68 TRP A CA 1
ATOM 516 C C . TRP A 1 68 ? -2.134 5.411 4.674 1.00 77.00 68 TRP A C 1
ATOM 518 O O . TRP A 1 68 ? -2.643 5.520 5.791 1.00 77.00 68 TRP A O 1
ATOM 528 N N . SER A 1 69 ? -2.538 4.478 3.808 1.00 76.38 69 SER A N 1
ATOM 529 C CA . SER A 1 69 ? -3.604 3.511 4.100 1.00 76.38 69 SER A CA 1
ATOM 530 C C . SER A 1 69 ? -3.273 2.653 5.325 1.00 76.38 69 SER A C 1
ATOM 532 O O . SER A 1 69 ? -4.141 2.416 6.166 1.00 76.38 69 SER A O 1
ATOM 534 N N . TRP A 1 70 ? -2.012 2.250 5.493 1.00 73.38 70 TRP A N 1
ATOM 535 C CA . TRP A 1 70 ? -1.557 1.495 6.659 1.00 73.38 70 TRP A CA 1
ATOM 536 C C . TRP A 1 70 ? -1.668 2.299 7.957 1.00 73.38 70 TRP A C 1
ATOM 538 O O . TRP A 1 70 ? -2.273 1.818 8.916 1.00 73.38 70 TRP A O 1
ATOM 548 N N . ILE A 1 71 ? -1.178 3.541 7.974 1.00 79.69 71 ILE A N 1
ATOM 549 C CA . ILE A 1 71 ? -1.297 4.444 9.129 1.00 79.69 71 ILE A CA 1
ATOM 550 C C . ILE A 1 71 ? -2.774 4.648 9.483 1.00 79.69 71 ILE A C 1
ATOM 552 O O . ILE A 1 71 ? -3.166 4.508 10.642 1.00 79.69 71 ILE A O 1
ATOM 556 N N . THR A 1 72 ? -3.610 4.898 8.475 1.00 77.38 72 THR A N 1
ATOM 557 C CA . THR A 1 72 ? -5.056 5.083 8.653 1.00 77.38 72 THR A CA 1
ATOM 558 C C . THR A 1 72 ? -5.710 3.820 9.228 1.00 77.38 72 THR A C 1
ATOM 560 O O . THR A 1 72 ? -6.520 3.911 10.148 1.00 77.38 72 THR A O 1
ATOM 563 N N . SER A 1 73 ? -5.308 2.630 8.763 1.00 72.94 73 SER A N 1
ATOM 564 C CA . SER A 1 73 ? -5.781 1.345 9.297 1.00 72.94 73 SER A CA 1
ATOM 565 C C . SER A 1 73 ? -5.348 1.106 10.748 1.00 72.94 73 SER A C 1
ATOM 567 O O . SER A 1 73 ? -6.143 0.618 11.550 1.00 72.94 73 SER A O 1
ATOM 569 N N . TYR A 1 74 ? -4.122 1.499 11.107 1.00 72.50 74 TYR A N 1
ATOM 570 C CA . TYR A 1 74 ? -3.578 1.349 12.454 1.00 72.50 74 TYR A CA 1
ATOM 571 C C . TYR A 1 74 ? -4.311 2.248 13.450 1.00 72.50 74 TYR A C 1
ATOM 573 O O . TYR A 1 74 ? -4.712 1.788 14.519 1.00 72.50 74 TYR A O 1
ATOM 581 N N . PHE A 1 75 ? -4.552 3.511 13.086 1.00 74.88 75 PHE A N 1
ATOM 582 C CA . PHE A 1 75 ? -5.363 4.408 13.909 1.00 74.88 75 PHE A CA 1
ATOM 583 C C . PHE A 1 75 ? -6.821 3.937 14.005 1.00 74.88 75 PHE A C 1
ATOM 585 O O . PHE A 1 75 ? -7.364 3.934 15.107 1.00 74.88 75 PHE A O 1
ATOM 592 N N . ALA A 1 76 ? -7.422 3.440 12.916 1.00 68.06 76 ALA A N 1
ATOM 593 C CA . ALA A 1 76 ? -8.770 2.864 12.946 1.00 68.06 76 ALA A CA 1
ATOM 594 C C . ALA A 1 76 ? -8.879 1.675 13.919 1.00 68.06 76 ALA A C 1
ATOM 596 O O . ALA A 1 76 ? -9.830 1.593 14.699 1.00 68.06 76 ALA A O 1
ATOM 597 N N . ALA A 1 77 ? -7.895 0.767 13.891 1.00 67.81 77 ALA A N 1
ATOM 598 C CA . ALA A 1 77 ? -7.835 -0.396 14.775 1.00 67.81 77 ALA A CA 1
ATOM 599 C C . ALA A 1 77 ? -7.600 0.014 16.237 1.00 67.81 77 ALA A C 1
ATOM 601 O O . ALA A 1 77 ? -8.282 -0.472 17.138 1.00 67.81 77 ALA A O 1
ATOM 602 N N . LYS A 1 78 ? -6.689 0.966 16.479 1.00 69.62 78 LYS A N 1
ATOM 603 C CA . LYS A 1 78 ? -6.402 1.495 17.821 1.00 69.62 78 LYS A CA 1
ATOM 604 C C . LYS A 1 78 ? -7.616 2.183 18.448 1.00 69.62 78 LYS A C 1
ATOM 606 O O . LYS A 1 78 ? -7.783 2.151 19.663 1.00 69.62 78 LYS A O 1
ATOM 611 N N . GLU A 1 79 ? -8.467 2.793 17.632 1.00 69.19 79 GLU A N 1
ATOM 612 C CA . GLU A 1 79 ? -9.705 3.427 18.082 1.00 69.19 79 GLU A CA 1
ATOM 613 C C . GLU A 1 79 ? -10.893 2.470 18.251 1.00 69.19 79 GLU A C 1
ATOM 615 O O . GLU A 1 79 ? -11.992 2.939 18.576 1.00 69.19 79 GLU A O 1
ATOM 620 N N . GLY A 1 80 ? -10.683 1.163 18.044 1.00 62.06 80 GLY A N 1
ATOM 621 C CA . GLY A 1 80 ? -11.715 0.132 18.151 1.00 62.06 80 GLY A CA 1
ATOM 622 C C . GLY A 1 80 ? -12.783 0.224 17.061 1.00 62.06 80 GLY A C 1
ATOM 623 O O . GLY A 1 80 ? -13.895 -0.262 17.253 1.00 62.06 80 GLY A O 1
ATOM 624 N N . TYR A 1 81 ? -12.488 0.876 15.930 1.00 59.75 81 TYR A N 1
ATOM 625 C CA . TYR A 1 81 ? -13.423 1.010 14.810 1.00 59.75 81 TYR A CA 1
ATOM 626 C C . TYR A 1 81 ? -13.338 -0.221 13.895 1.00 59.75 81 TYR A C 1
ATOM 628 O O . TYR A 1 81 ? -12.943 -0.162 12.725 1.00 59.75 81 TYR A O 1
ATOM 636 N N . GLU A 1 82 ? -13.700 -1.367 14.466 1.00 55.41 82 GLU A N 1
ATOM 637 C CA . GLU A 1 82 ? -13.936 -2.616 13.752 1.00 55.41 82 GLU A CA 1
ATOM 638 C C . GLU A 1 82 ? -15.440 -2.733 13.496 1.00 55.41 82 GLU A C 1
ATOM 640 O O . GLU A 1 82 ? -16.224 -3.000 14.403 1.00 55.41 82 GLU A O 1
ATOM 645 N N . LYS A 1 83 ? -15.855 -2.454 12.258 1.00 49.91 83 LYS A N 1
ATOM 646 C CA . LYS A 1 83 ? -17.163 -2.893 11.766 1.00 49.91 83 LYS A CA 1
ATOM 647 C C . LYS A 1 83 ? -17.081 -4.324 11.253 1.00 49.91 83 LYS A C 1
ATOM 649 O O . LYS A 1 83 ? -16.056 -4.669 10.614 1.00 49.91 83 LYS A O 1
#

Radius of gyration: 17.14 Å; Cα contacts (8 Å, |Δi|>4): 84; chains: 1; bounding box: 35×18×50 Å

Nearest PDB structures (foldseek):
  7nsu-assembly1_D  TM=5.382E-01  e=7.134E+00  Escherichia coli
  2b5u-assembly2_C  TM=5.164E-01  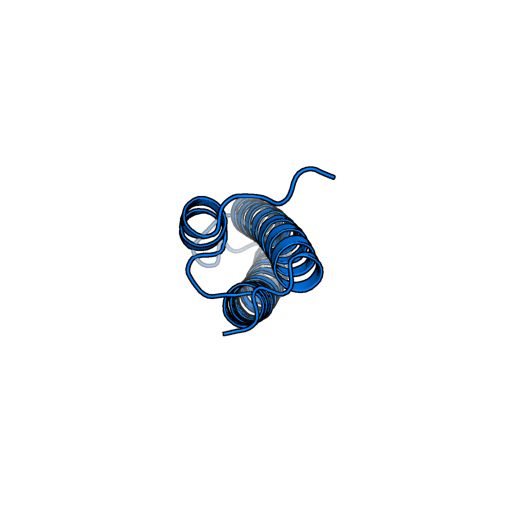e=9.604E+00  Escherichia coli

pLDDT: mean 72.21, std 7.96, range [47.28, 83.56]

Mean predicted aligned error: 9.77 Å